Protein 5JU7 (pdb70)

GO terms:
  GO:0005886 plasma membrane (C, EXP)
  GO:0005515 protein binding (F, IPI)
  GO:0005886 plasma membrane (C, IDA)
  GO:0042803 protein homodimerization activity (F, IDA)
  GO:0045893 positive regulation of DNA-templated transcription (P, IMP)

Foldseek 3Di:
DFDFFKDQAQWGDTLVQQWIDHPPDIDHDDNLLSLLVVVQLVVAQDQDALVNSCCRSVPPDDDDSVVSVVSVVVSQCVQCVPPPPDDDQWDQDPPGHIHGDHDMDGD

Secondary structure (DSSP, 8-state):
-----EEETTEEEEGGGTEEE-SS-EEE--HHHHHHHHHHHHTTTSEE-HHHHHHHHSTTS---HHHHHHHHHHHHHHHHTT-TTPPPSEEEETTTEEEE-S-EEE-

InterPro domains:
  IPR001867 OmpR/PhoB-type DNA-binding domain [PF00486] (24-100)
  IPR001867 OmpR/PhoB-type DNA-binding domain [PS51755] (3-102)
  IPR001867 OmpR/PhoB-type DNA-binding domain [SM00862] (24-100)
  IPR001867 OmpR/PhoB-type DNA-binding domain [cd00383] (11-100)
  IPR011990 Tetratricopeptide-like helical domain superfamily [G3DSA:1.25.40.10] (351-512)
  IPR016032 Signal transduction response regulator, C-terminal effector [SSF46894] (2-102)
  IPR036388 Winged helix-like DNA-binding domain superfamily [G3DSA:1.10.10.10] (1-102)
  IPR040970 CadC, C-terminal domain 1 [PF18500] (191-324)
  IPR061485 CadC [NF007540] (1-509)

Nearest PDB structures (foldseek):
  5ju7-assembly1_A  TM=1.009E+00  e=8.021E-23  Escherichia coli K-12
  4ixa-assembly1_A  TM=8.594E-01  e=3.005E-06  Staphylococcus epidermidis ATCC 12228
  2d1v-assembly1_A  TM=7.936E-01  e=1.676E-06  Bacillus subtilis
  2hwv-assembly1_A  TM=7.260E-01  e=9.344E-07  Enterococcus faecalis V583
  2k4j-assembly1_A  TM=6.386E-01  e=2.559E-05  Helicobacter pylori J99

Structure (mmCIF, N/CA/C/O backbone):
dat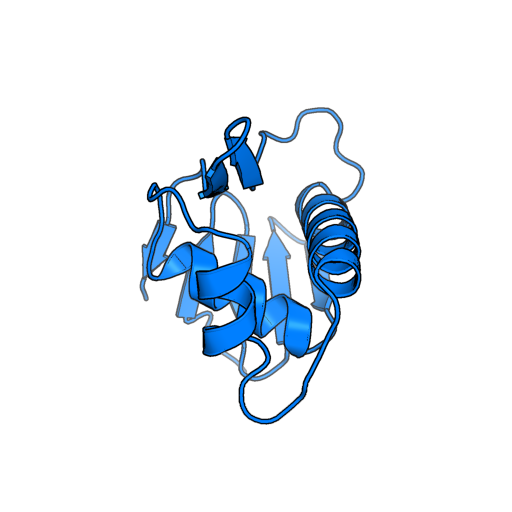a_5JU7
#
_entry.id   5JU7
#
_cell.length_a   104.140
_cell.length_b   104.140
_cell.length_c   44.000
_cell.angle_alpha   90.00
_cell.angle_beta   90.00
_cell.angle_gamma   120.00
#
_symmetry.space_group_name_H-M   'P 64 2 2'
#
loop_
_entity.id
_entity.type
_entity.pdbx_description
1 polymer 'Transcriptional activator CadC'
2 non-polymer 'ZINC ION'
3 water water
#
loop_
_atom_site.group_PDB
_atom_site.id
_atom_site.type_symbol
_atom_site.label_atom_id
_atom_site.label_alt_id
_atom_site.label_comp_id
_atom_site.label_asym_id
_atom_site.label_entity_id
_atom_site.label_seq_id
_atom_site.pdbx_PDB_ins_code
_atom_site.Cartn_x
_atom_site.Cartn_y
_atom_site.Cartn_z
_atom_site.occupancy
_atom_site.B_iso_or_equiv
_atom_site.auth_seq_id
_atom_site.auth_comp_id
_atom_site.auth_asym_id
_atom_site.auth_atom_id
_atom_site.pdbx_PDB_model_num
ATOM 1 N N . ALA A 1 4 ? 32.846 -32.285 24.495 1.00 146.16 1 ALA A N 1
ATOM 2 C CA . ALA A 1 4 ? 31.692 -32.584 23.602 1.00 138.05 1 ALA A CA 1
ATOM 3 C C . ALA A 1 4 ? 31.580 -31.379 22.695 1.00 132.12 1 ALA A C 1
ATOM 4 O O . ALA A 1 4 ? 31.700 -30.246 23.152 1.00 140.68 1 ALA A O 1
ATOM 6 N N . GLN A 1 5 ? 31.374 -31.618 21.408 1.00 133.02 2 GLN A N 1
ATOM 7 C CA . GLN A 1 5 ? 31.641 -30.595 20.379 1.00 121.35 2 GLN A CA 1
ATOM 8 C C . GLN A 1 5 ? 30.380 -30.011 19.769 1.00 118.83 2 GLN A C 1
ATOM 9 O O . GLN A 1 5 ? 29.460 -30.743 19.419 1.00 111.90 2 GLN A O 1
ATOM 15 N N . GLN A 1 6 ? 30.331 -28.688 19.681 1.00 120.40 3 GLN A N 1
ATOM 16 C CA . GLN A 1 6 ? 29.155 -27.984 19.176 1.00 125.45 3 GLN A CA 1
ATOM 17 C C . GLN A 1 6 ? 29.260 -27.868 17.650 1.00 113.37 3 GLN A C 1
ATOM 18 O O . GLN A 1 6 ? 30.305 -27.4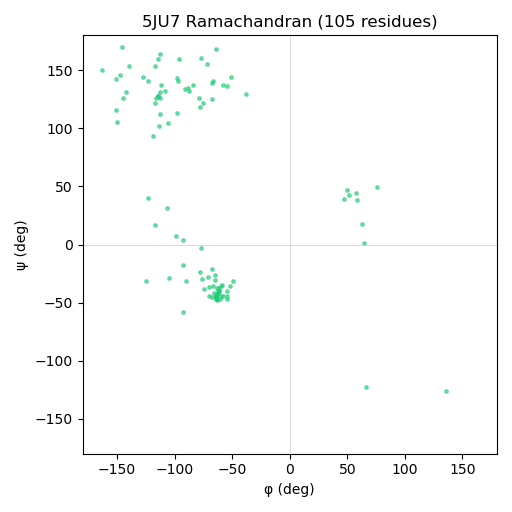87 17.165 1.00 104.33 3 GLN A O 1
ATOM 24 N N . PRO A 1 7 ? 28.185 -28.199 16.904 1.00 110.74 4 PRO A N 1
ATOM 25 C CA . PRO A 1 7 ? 28.161 -27.852 15.491 1.00 103.74 4 PRO A CA 1
ATOM 26 C C . PRO A 1 7 ? 28.117 -26.357 15.251 1.00 104.32 4 PRO A C 1
ATOM 27 O O . PRO A 1 7 ? 27.371 -25.642 15.936 1.00 98.60 4 PRO A O 1
ATOM 31 N N . VAL A 1 8 ? 28.858 -25.917 14.243 1.00 92.61 5 VAL A N 1
ATOM 32 C CA . VAL A 1 8 ? 28.916 -24.510 13.900 1.00 92.63 5 VAL A CA 1
ATOM 33 C C . VAL A 1 8 ? 27.930 -24.107 12.858 1.00 93.28 5 VAL A C 1
ATOM 34 O O . VAL A 1 8 ? 27.632 -22.919 12.722 1.00 94.63 5 VAL A O 1
ATOM 38 N N . VAL A 1 9 ? 27.393 -25.073 12.126 1.00 89.49 6 VAL A N 1
ATOM 39 C CA . VAL A 1 9 ? 26.585 -24.689 10.997 1.00 89.36 6 VAL A CA 1
ATOM 40 C C . VAL A 1 9 ? 25.786 -25.888 10.617 1.00 90.83 6 VAL A C 1
ATOM 41 O O . VAL A 1 9 ? 26.232 -27.019 10.828 1.00 82.15 6 VAL A O 1
ATOM 45 N N . ARG A 1 10 ? 24.5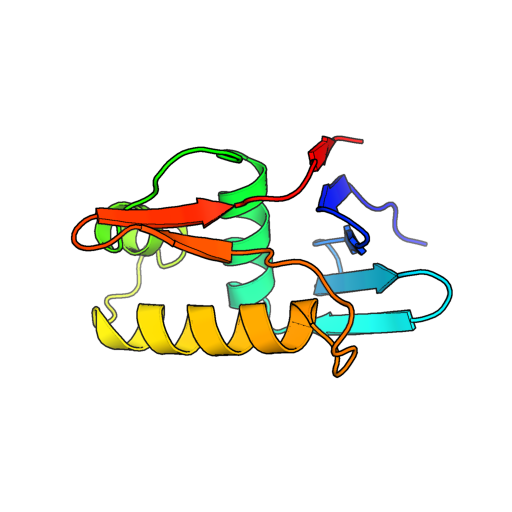99 -25.604 10.076 1.00 87.68 7 ARG A N 1
ATOM 46 C CA . ARG A 1 10 ? 23.777 -26.581 9.478 1.00 90.72 7 ARG A CA 1
ATOM 47 C C . ARG A 1 10 ? 23.658 -26.345 7.967 1.00 88.20 7 ARG A C 1
ATOM 48 O O . ARG A 1 10 ? 23.313 -25.250 7.521 1.00 90.83 7 ARG A O 1
ATOM 56 N N . VAL A 1 11 ? 23.974 -27.383 7.199 1.00 86.55 8 VAL A N 1
ATOM 57 C CA . VAL A 1 11 ? 23.886 -27.377 5.721 1.00 85.27 8 VAL A CA 1
ATOM 58 C C . VAL A 1 11 ? 22.811 -28.355 5.304 1.00 85.65 8 VAL A C 1
ATOM 59 O O . VAL A 1 11 ? 23.019 -29.564 5.349 1.00 75.08 8 VAL A O 1
ATOM 63 N N . GLY A 1 12 ? 21.639 -27.842 4.956 1.00 87.93 9 GLY A N 1
ATOM 64 C CA . GLY A 1 12 ? 20.590 -28.724 4.542 1.00 86.84 9 GLY A CA 1
ATOM 65 C C . GLY A 1 12 ? 20.227 -29.532 5.769 1.00 94.66 9 GLY A C 1
ATOM 66 O O . GLY A 1 12 ? 19.897 -28.946 6.805 1.00 94.45 9 GLY A O 1
ATOM 67 N N . GLU A 1 13 ? 20.326 -30.860 5.666 1.00 95.10 10 GLU A N 1
ATOM 68 C CA . GLU A 1 13 ? 19.990 -31.732 6.778 1.00 100.18 10 GLU A CA 1
ATOM 69 C C . GLU A 1 13 ? 21.193 -32.096 7.680 1.00 96.35 10 GLU A C 1
ATOM 70 O O . GLU A 1 13 ? 21.059 -32.843 8.632 1.00 93.45 10 GLU A O 1
ATOM 76 N N . TRP A 1 14 ? 22.362 -31.550 7.424 1.00 87.59 11 TRP A N 1
ATOM 77 C CA . TRP A 1 14 ? 23.578 -31.963 8.128 1.00 83.95 11 TRP A CA 1
ATOM 78 C C . TRP A 1 14 ? 24.083 -30.814 9.009 1.00 81.89 11 TRP A C 1
ATOM 79 O O . TRP A 1 14 ? 24.232 -29.667 8.578 1.00 89.34 11 TRP A O 1
ATOM 90 N N . LEU A 1 15 ? 24.362 -31.170 10.243 1.00 84.68 12 LEU A N 1
ATOM 91 C CA . LEU A 1 15 ? 25.154 -30.359 11.178 1.00 84.56 12 LEU A CA 1
ATOM 92 C C . LEU A 1 15 ? 26.573 -30.721 10.969 1.00 84.23 12 LEU A C 1
ATOM 93 O O . LEU A 1 15 ? 26.932 -31.949 10.942 1.00 88.61 12 LEU A O 1
ATOM 98 N N . VAL A 1 16 ? 27.358 -29.642 10.907 1.00 78.48 13 VAL A N 1
ATOM 99 C CA . VAL A 1 16 ? 28.722 -29.722 10.690 1.00 80.29 13 VAL A CA 1
ATOM 100 C C . VAL A 1 16 ? 29.489 -29.214 11.878 1.00 82.71 13 VAL A C 1
ATOM 101 O O . VAL A 1 16 ? 29.365 -28.057 12.294 1.00 85.93 13 VAL A O 1
ATOM 105 N N . THR A 1 17 ? 30.363 -30.096 12.310 1.00 82.39 14 THR A N 1
ATOM 106 C CA . THR A 1 17 ? 31.264 -29.837 13.321 1.00 82.74 14 THR A CA 1
ATOM 107 C C . THR A 1 17 ? 32.724 -29.969 12.792 1.00 81.16 14 THR A C 1
ATOM 108 O O . THR A 1 17 ? 33.319 -31.064 12.834 1.00 79.16 14 THR A O 1
ATOM 112 N N . PRO A 1 18 ? 33.315 -28.832 12.357 1.00 75.87 15 PRO A N 1
ATOM 113 C CA . PRO A 1 18 ? 34.644 -28.874 11.747 1.00 76.90 15 PRO A CA 1
ATOM 114 C C . PRO A 1 18 ? 35.764 -29.169 12.681 1.00 79.71 15 PRO A C 1
ATOM 115 O O . PRO A 1 18 ? 36.790 -29.720 12.242 1.00 79.01 15 PRO A O 1
ATOM 119 N N . SER A 1 19 ? 35.611 -28.810 13.959 1.00 82.26 16 SER A N 1
ATOM 120 C CA . SER A 1 19 ? 36.642 -29.160 14.897 1.00 85.16 16 SER A CA 1
ATOM 121 C C . SER A 1 19 ? 37.037 -30.652 14.887 1.00 86.24 16 SER A C 1
ATOM 122 O O . SER A 1 19 ? 38.183 -30.989 15.117 1.00 89.08 16 SER A O 1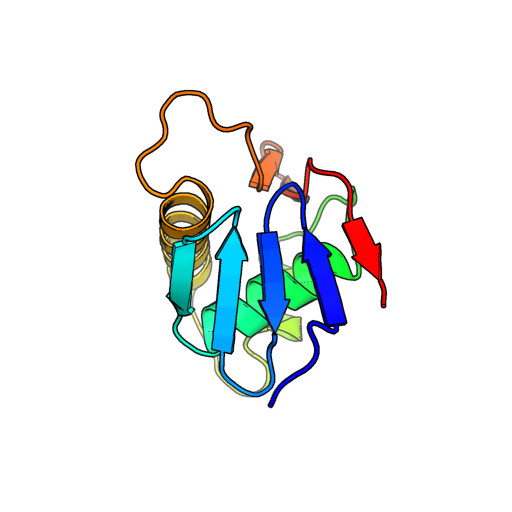
ATOM 125 N N . ILE A 1 20 ? 36.092 -31.543 14.665 1.00 82.37 17 ILE A N 1
ATOM 126 C CA . ILE A 1 20 ? 36.364 -33.010 14.594 1.00 86.38 17 ILE A CA 1
ATOM 127 C C . ILE A 1 20 ? 36.020 -33.558 13.195 1.00 83.13 17 ILE A C 1
ATOM 128 O O . ILE A 1 20 ? 35.833 -34.777 12.995 1.00 82.21 17 ILE A O 1
ATOM 133 N N . ASN A 1 21 ? 35.891 -32.668 12.226 1.00 77.25 18 ASN A N 1
ATOM 134 C CA . ASN A 1 21 ? 35.642 -33.125 10.825 1.00 78.53 18 ASN A CA 1
ATOM 135 C C . ASN A 1 21 ? 34.417 -33.986 10.631 1.00 80.27 18 ASN A C 1
ATOM 136 O O . ASN A 1 21 ? 34.455 -34.992 9.907 1.00 77.21 18 ASN A O 1
ATOM 141 N N . GLN A 1 22 ? 33.308 -33.574 11.249 1.00 77.16 19 GLN A N 1
ATOM 142 C CA . GLN A 1 22 ? 32.176 -34.428 11.317 1.00 77.36 19 GLN A CA 1
ATOM 143 C C . GLN A 1 22 ? 30.980 -33.742 10.722 1.00 79.59 19 GLN A C 1
ATOM 144 O O . GLN A 1 22 ? 30.763 -32.505 10.901 1.00 76.52 19 GLN A O 1
ATOM 150 N N . ILE A 1 23 ? 30.201 -34.556 10.002 1.00 78.57 20 ILE A N 1
ATOM 151 C CA . ILE A 1 23 ? 28.855 -34.208 9.702 1.00 76.89 20 ILE A CA 1
ATOM 152 C C . ILE A 1 23 ? 27.922 -35.190 10.331 1.00 80.97 20 ILE A C 1
ATOM 153 O O . ILE A 1 23 ? 28.240 -36.376 10.512 1.00 75.79 20 ILE A O 1
ATOM 158 N N . SER A 1 24 ? 26.726 -34.676 10.587 1.00 84.03 21 SER A N 1
ATOM 159 C CA . SER A 1 24 ? 25.737 -35.431 11.235 1.00 90.12 21 SER A CA 1
ATOM 160 C C . SER A 1 24 ? 24.213 -35.120 10.914 1.00 90.51 21 SER A C 1
ATOM 161 O O . SER A 1 24 ? 23.795 -33.971 10.787 1.00 97.55 21 SER A O 1
ATOM 164 N N . ARG A 1 25 ? 23.406 -36.182 10.862 1.00 99.99 22 ARG A N 1
ATOM 165 C CA . ARG A 1 25 ? 22.028 -36.179 10.391 1.00 107.35 22 ARG A CA 1
ATOM 166 C C . ARG A 1 25 ? 21.191 -37.258 11.113 1.00 114.94 22 ARG A C 1
ATOM 167 O O . ARG A 1 25 ? 21.355 -38.454 10.832 1.00 110.44 22 ARG A O 1
ATOM 175 N N . ASN A 1 26 ? 20.326 -36.846 12.040 1.00 120.76 23 ASN A N 1
ATOM 176 C CA . ASN A 1 26 ? 19.237 -37.718 12.581 1.00 132.95 23 ASN A CA 1
ATOM 177 C C . ASN A 1 26 ? 19.756 -39.077 13.013 1.00 138.42 23 ASN A C 1
ATOM 178 O O . ASN A 1 26 ? 19.156 -40.110 12.700 1.00 152.58 23 ASN A O 1
ATOM 183 N N . GLY A 1 27 ? 20.859 -39.087 13.752 1.00 139.59 24 GLY A N 1
ATOM 184 C CA . GLY A 1 27 ? 21.461 -40.355 14.142 1.00 145.88 24 GLY A CA 1
ATOM 185 C C . GLY A 1 27 ? 22.186 -40.957 12.951 1.00 141.34 24 GLY A C 1
ATOM 186 O O . GLY A 1 27 ? 21.992 -42.129 12.567 1.00 127.29 24 GLY A O 1
ATOM 187 N N . ARG A 1 28 ? 23.003 -40.119 12.339 1.00 122.28 25 ARG A N 1
ATOM 188 C CA . ARG A 1 28 ? 23.980 -40.579 11.426 1.00 110.13 25 ARG A CA 1
ATOM 189 C C . ARG A 1 28 ? 25.103 -39.553 11.529 1.00 106.30 25 ARG A C 1
ATOM 190 O O . ARG A 1 28 ? 24.887 -38.408 11.223 1.00 107.10 25 ARG A O 1
ATOM 198 N N . GLN A 1 29 ? 26.255 -40.022 11.994 1.00 98.48 26 GLN A N 1
ATOM 199 C CA . GLN A 1 29 ? 27.504 -39.312 12.223 1.00 105.74 26 GLN A CA 1
ATOM 200 C C . GLN A 1 29 ? 28.484 -39.848 11.190 1.00 99.99 26 GLN A C 1
ATOM 201 O O . GLN A 1 29 ? 28.492 -41.026 10.978 1.00 91.87 26 GLN A O 1
ATOM 207 N N . LEU A 1 30 ? 29.269 -38.973 10.571 1.00 88.35 27 LEU A N 1
ATOM 208 C CA . LEU A 1 30 ? 30.207 -39.269 9.496 1.00 91.51 27 LEU A CA 1
ATOM 209 C C . LEU A 1 30 ? 31.407 -38.359 9.670 1.00 82.97 27 LEU A C 1
ATOM 210 O O . LEU A 1 30 ? 31.192 -37.167 9.771 1.00 83.43 27 LEU A O 1
ATOM 215 N N . THR A 1 31 ? 32.627 -38.903 9.724 1.00 82.14 28 THR A N 1
ATOM 216 C CA . THR A 1 31 ? 33.841 -38.140 9.594 1.00 85.33 28 THR A CA 1
ATOM 217 C C . THR A 1 31 ? 34.289 -38.055 8.152 1.00 82.45 28 THR A C 1
ATOM 218 O O . THR A 1 31 ? 34.324 -39.058 7.472 1.00 79.08 28 THR A O 1
ATOM 222 N N . LEU A 1 32 ? 34.660 -36.853 7.695 1.00 77.05 29 LEU A N 1
ATOM 223 C CA . LEU A 1 32 ? 35.182 -36.649 6.360 1.00 72.20 29 LEU A CA 1
ATOM 224 C C . LEU A 1 32 ? 36.578 -36.232 6.489 1.00 78.33 29 LEU A C 1
ATOM 225 O O . LEU A 1 32 ? 37.013 -35.632 7.514 1.00 72.42 29 LEU A O 1
ATOM 230 N N . GLU A 1 33 ? 37.278 -36.415 5.396 1.00 71.16 30 GLU A N 1
ATOM 231 C CA . GLU A 1 33 ? 38.571 -35.776 5.201 1.00 72.76 30 GLU A CA 1
ATOM 232 C C . GLU A 1 33 ? 38.511 -34.275 5.463 1.00 65.74 30 GLU A C 1
ATOM 233 O O . GLU A 1 33 ? 37.571 -33.637 5.004 1.00 68.58 30 GLU A O 1
ATOM 239 N N . PRO A 1 34 ? 39.575 -33.673 6.040 1.00 72.79 31 PRO A N 1
ATOM 240 C CA . PRO A 1 34 ? 39.551 -32.225 6.412 1.00 68.46 31 PRO A CA 1
ATOM 241 C C . PRO A 1 34 ? 39.360 -31.275 5.225 1.00 74.06 31 PRO A C 1
ATOM 242 O O . PRO A 1 34 ? 38.629 -30.244 5.310 1.00 68.81 31 PRO A O 1
ATOM 246 N N . ARG A 1 35 ? 39.974 -31.613 4.090 1.00 78.41 32 ARG A N 1
ATOM 247 C CA . ARG A 1 35 ? 39.769 -30.795 2.890 1.00 72.70 32 ARG A CA 1
ATOM 248 C C . ARG A 1 35 ? 38.291 -30.706 2.429 1.00 63.68 32 ARG A C 1
ATOM 249 O O . ARG A 1 35 ? 37.776 -29.661 1.992 1.00 64.53 32 ARG A O 1
ATOM 257 N N . LEU A 1 36 ? 37.593 -31.794 2.611 1.00 66.35 33 LEU A N 1
ATOM 258 C CA . LEU A 1 36 ? 36.192 -31.844 2.273 1.00 64.89 33 LEU A CA 1
ATOM 259 C C . LEU A 1 36 ? 35.291 -31.016 3.199 1.00 64.74 33 LEU A C 1
ATOM 260 O O . LEU A 1 36 ? 34.282 -30.405 2.812 1.00 61.47 33 LEU A O 1
ATOM 265 N N . ILE A 1 37 ? 35.676 -31.023 4.462 1.00 63.69 34 ILE A N 1
ATOM 266 C CA . ILE A 1 37 ? 35.052 -30.206 5.450 1.00 67.74 34 ILE A CA 1
ATOM 267 C C . ILE A 1 37 ? 35.303 -28.793 5.072 1.00 62.48 34 ILE A C 1
ATOM 268 O O . ILE A 1 37 ? 34.390 -27.971 5.081 1.00 64.78 34 ILE A O 1
ATOM 273 N N . ASP A 1 38 ? 36.536 -28.505 4.736 1.00 63.69 35 ASP A N 1
ATOM 274 C CA . ASP A 1 38 ? 36.866 -27.116 4.349 1.00 66.86 35 ASP A CA 1
ATOM 275 C C . ASP A 1 38 ? 36.069 -26.688 3.106 1.00 63.47 35 ASP A C 1
ATOM 276 O O . ASP A 1 38 ? 35.586 -25.541 2.995 1.00 60.11 35 ASP A O 1
ATOM 281 N N . LEU A 1 39 ? 35.924 -27.586 2.156 1.00 62.78 36 LEU A N 1
ATOM 282 C CA . LEU A 1 39 ? 35.127 -27.262 0.927 1.00 58.28 36 LEU A CA 1
ATOM 283 C C . LEU A 1 39 ? 33.674 -27.005 1.277 1.00 61.76 36 LEU A C 1
ATOM 284 O O . LEU A 1 39 ? 33.098 -25.994 0.866 1.00 62.53 36 LEU A O 1
ATOM 289 N N . LEU A 1 40 ? 33.120 -27.870 2.151 1.00 60.40 37 LEU A N 1
ATOM 290 C CA . LEU A 1 40 ? 31.748 -27.785 2.587 1.00 60.86 37 LEU A CA 1
ATOM 291 C C . LEU A 1 40 ? 31.577 -26.475 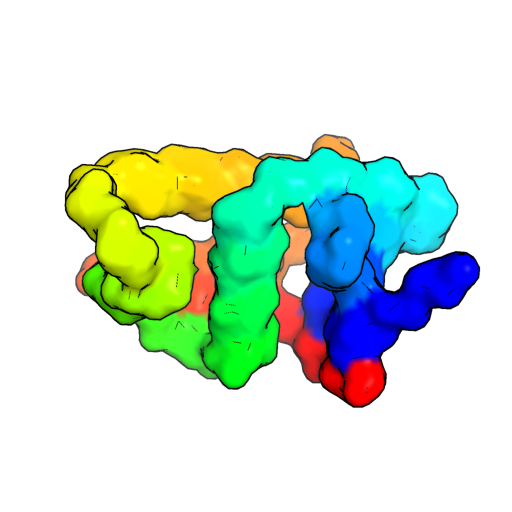3.361 1.00 59.72 37 LEU A C 1
ATOM 292 O O . LEU A 1 40 ? 30.598 -25.759 3.169 1.00 64.29 37 LEU A O 1
ATOM 297 N N . VAL A 1 41 ? 32.517 -26.147 4.252 1.00 62.17 38 VAL A N 1
ATOM 298 C CA . VAL A 1 41 ? 32.429 -24.889 4.977 1.00 63.32 38 VAL A CA 1
ATOM 299 C C . VAL A 1 41 ? 32.494 -23.650 4.051 1.00 66.95 38 VAL A C 1
ATOM 300 O O . VAL A 1 41 ? 31.731 -22.629 4.196 1.00 64.50 38 VAL A O 1
ATOM 304 N N . PHE A 1 42 ? 33.350 -23.717 3.060 1.00 67.40 39 PHE A N 1
ATOM 305 C CA . PHE A 1 42 ? 33.403 -22.637 2.037 1.00 65.53 39 PHE A CA 1
ATOM 306 C C . PHE A 1 42 ? 32.077 -22.506 1.309 1.00 66.60 39 PHE A C 1
ATOM 307 O O . PHE A 1 42 ? 31.571 -21.394 1.140 1.00 66.52 39 PHE A O 1
ATOM 315 N N . PHE A 1 43 ? 31.482 -23.610 0.864 1.00 62.25 40 PHE A N 1
ATOM 316 C CA . PHE A 1 43 ? 30.209 -23.484 0.228 1.00 62.03 40 PHE A CA 1
ATOM 317 C C . PHE A 1 43 ? 29.141 -22.815 1.126 1.00 67.34 40 PHE A C 1
ATOM 318 O O . PHE A 1 43 ? 28.366 -21.938 0.680 1.00 76.47 40 PHE A O 1
ATOM 326 N N . ALA A 1 44 ? 29.095 -23.238 2.383 1.00 72.00 41 ALA A N 1
ATOM 327 C CA . ALA A 1 44 ? 28.145 -22.717 3.362 1.00 72.19 41 ALA A CA 1
ATOM 328 C C . ALA A 1 44 ? 28.306 -21.225 3.618 1.00 78.15 41 ALA A C 1
ATOM 329 O O . ALA A 1 44 ? 27.312 -20.525 3.714 1.00 83.13 41 ALA A O 1
ATOM 331 N N . GLN A 1 45 ? 29.540 -20.734 3.689 1.00 78.44 42 GLN A N 1
ATOM 332 C CA . GLN A 1 45 ? 29.820 -19.294 3.817 1.00 84.05 42 GLN A CA 1
ATOM 333 C C . GLN A 1 45 ? 29.379 -18.503 2.612 1.00 86.35 42 GLN A C 1
ATOM 334 O O . GLN A 1 45 ? 29.194 -17.289 2.764 1.00 88.26 42 GLN A O 1
ATOM 340 N N . HIS A 1 46 ? 29.308 -19.152 1.424 1.00 80.28 43 HIS A N 1
ATOM 341 C CA . HIS A 1 46 ? 28.957 -18.492 0.143 1.00 78.51 43 HIS A CA 1
ATOM 342 C C . HIS A 1 46 ? 27.726 -19.173 -0.505 1.00 87.69 43 HIS A C 1
ATOM 343 O O . HIS A 1 46 ? 27.616 -19.323 -1.729 1.00 84.60 43 HIS A O 1
ATOM 350 N N . SER A 1 47 ? 26.773 -19.523 0.337 1.00 89.59 44 SER A N 1
ATOM 351 C CA . SER A 1 47 ? 25.715 -20.408 -0.061 1.00 96.79 44 SER A CA 1
ATOM 352 C C . SER A 1 47 ? 24.838 -19.663 -0.970 1.00 99.17 44 SER A C 1
ATOM 353 O O . SER A 1 47 ? 24.842 -18.416 -0.984 1.00 104.16 44 SER A O 1
ATOM 356 N N . GLY A 1 48 ? 24.162 -20.447 -1.789 1.00 91.39 45 GLY A N 1
ATOM 357 C CA . GLY A 1 48 ? 23.395 -19.926 -2.862 1.00 101.46 45 GLY A CA 1
ATOM 358 C C . GLY A 1 48 ? 24.146 -18.892 -3.661 1.0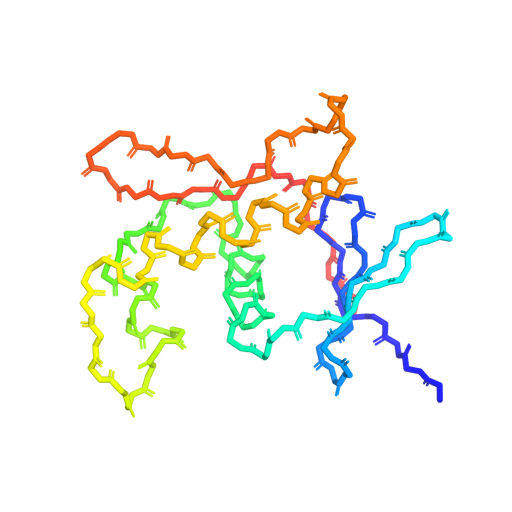0 103.55 45 GLY A C 1
ATOM 359 O O . GLY A 1 48 ? 23.550 -17.896 -4.012 1.00 119.76 45 GLY A O 1
ATOM 360 N N . GLU A 1 49 ? 25.457 -19.089 -3.899 1.00 105.00 46 GLU A N 1
ATOM 361 C CA . GLU A 1 49 ? 26.245 -18.259 -4.860 1.00 97.22 46 GLU A CA 1
ATOM 362 C C . GLU A 1 49 ? 26.947 -19.197 -5.833 1.00 93.32 46 GLU A C 1
ATOM 363 O O . GLU A 1 49 ? 27.446 -20.269 -5.411 1.00 87.45 46 GLU A O 1
ATOM 369 N N . VAL A 1 50 ? 27.066 -18.775 -7.099 1.00 91.94 47 VAL A N 1
ATOM 370 C CA . VAL A 1 50 ? 27.821 -19.559 -8.063 1.00 92.67 47 VAL A CA 1
ATOM 371 C C . VAL A 1 50 ? 29.304 -19.369 -7.776 1.00 88.86 47 VAL A C 1
ATOM 372 O O . VAL A 1 50 ? 29.793 -18.244 -7.785 1.00 97.49 47 VAL A O 1
ATOM 376 N N . LEU A 1 51 ? 30.012 -20.477 -7.504 1.00 85.06 48 LEU A N 1
ATOM 377 C CA . LEU A 1 51 ? 31.458 -20.439 -7.199 1.00 79.09 48 LEU A CA 1
ATOM 378 C C . LEU A 1 51 ? 32.192 -21.142 -8.297 1.00 81.72 48 LEU A C 1
ATOM 379 O O . LEU A 1 51 ? 31.889 -22.311 -8.606 1.00 82.58 48 LEU A O 1
ATOM 384 N N . SER A 1 52 ? 33.189 -20.470 -8.848 1.00 83.38 49 SER A N 1
ATOM 385 C CA . SER A 1 52 ? 34.008 -21.045 -9.898 1.00 83.92 49 SER A CA 1
ATOM 386 C C . SER A 1 52 ? 35.041 -22.039 -9.398 1.00 85.96 49 SER A C 1
ATOM 387 O O . SER A 1 52 ? 35.381 -22.035 -8.198 1.00 87.17 49 SER A O 1
ATOM 390 N N . ARG A 1 53 ? 35.549 -22.886 -10.303 1.00 79.83 50 ARG A N 1
ATOM 391 C CA . ARG A 1 53 ? 36.602 -23.849 -9.959 1.00 81.25 50 ARG A CA 1
ATOM 392 C C . ARG A 1 53 ? 37.694 -23.038 -9.359 1.00 83.01 50 ARG A C 1
ATOM 393 O O . ARG A 1 53 ? 38.305 -23.457 -8.365 1.00 79.49 50 ARG A O 1
ATOM 401 N N . ASP A 1 54 ? 37.945 -21.872 -9.938 1.00 86.68 51 ASP A N 1
ATOM 402 C CA . ASP A 1 54 ? 39.066 -21.020 -9.515 1.00 90.99 51 ASP A CA 1
ATOM 403 C C . ASP A 1 54 ? 38.914 -20.511 -8.062 1.00 83.36 51 ASP A C 1
ATOM 404 O O . ASP A 1 54 ? 39.906 -20.462 -7.343 1.00 85.16 51 ASP A O 1
ATOM 409 N N . GLU A 1 55 ? 37.717 -20.038 -7.707 1.00 81.65 52 GLU A N 1
ATOM 410 C CA . GLU A 1 55 ? 37.417 -19.544 -6.347 1.00 84.26 52 GLU A CA 1
ATOM 411 C C . GLU A 1 55 ? 37.642 -20.663 -5.339 1.00 78.54 52 GLU A C 1
ATOM 412 O O . GLU A 1 55 ? 38.206 -20.442 -4.272 1.00 79.65 52 GLU A O 1
ATOM 418 N N . LEU A 1 56 ? 37.171 -21.860 -5.670 1.00 76.24 53 LEU A N 1
ATOM 419 C CA . LEU A 1 56 ? 37.342 -23.066 -4.818 1.00 73.89 53 LEU A CA 1
ATOM 420 C C . LEU A 1 56 ? 38.812 -23.431 -4.666 1.00 73.99 53 LEU A C 1
ATOM 421 O O . LEU A 1 56 ? 39.274 -23.641 -3.561 1.00 71.04 53 LEU A O 1
ATOM 426 N N . ILE A 1 57 ? 39.594 -23.372 -5.725 1.00 68.94 54 ILE A N 1
ATOM 427 C CA . ILE A 1 57 ? 41.004 -23.701 -5.605 1.00 76.20 54 ILE A CA 1
ATOM 428 C C . ILE A 1 57 ? 41.761 -22.739 -4.662 1.00 81.14 54 ILE A C 1
ATOM 429 O O . ILE A 1 57 ? 42.580 -23.145 -3.822 1.00 81.34 54 ILE A O 1
ATOM 434 N N . ASP A 1 58 ? 41.510 -21.462 -4.894 1.00 81.40 55 ASP A N 1
ATOM 435 C CA . ASP A 1 58 ? 42.186 -20.375 -4.245 1.00 79.84 55 ASP A CA 1
ATOM 436 C C . ASP A 1 58 ? 41.907 -20.412 -2.742 1.00 75.65 55 ASP A C 1
ATOM 437 O O . ASP A 1 58 ? 42.794 -20.192 -1.933 1.00 77.99 55 ASP A O 1
ATOM 442 N N . ASN A 1 59 ? 40.659 -20.666 -2.417 1.00 69.93 56 ASN A N 1
ATOM 443 C CA . ASN A 1 59 ? 40.212 -20.631 -1.033 1.00 74.06 56 ASN A CA 1
ATOM 444 C C . ASN A 1 59 ? 40.303 -21.892 -0.276 1.00 70.83 56 ASN A C 1
ATOM 445 O O . ASN A 1 59 ? 40.345 -21.834 0.894 1.00 73.40 56 ASN A O 1
ATOM 450 N N . VAL A 1 60 ? 40.153 -23.049 -0.913 1.00 66.28 57 VAL A N 1
ATOM 451 C CA . VAL A 1 60 ? 40.092 -24.303 -0.186 1.00 67.52 57 VAL A CA 1
ATOM 452 C C . VAL A 1 60 ? 41.401 -25.033 -0.350 1.00 74.78 57 VAL A C 1
ATOM 453 O O . VAL A 1 60 ? 41.743 -25.801 0.495 1.00 68.77 57 VAL A O 1
ATOM 457 N N . TRP A 1 61 ? 42.116 -24.848 -1.455 1.00 68.62 58 TRP A N 1
ATOM 458 C CA . TRP A 1 61 ? 43.468 -25.430 -1.587 1.00 72.95 58 TRP A CA 1
ATOM 459 C C . TRP A 1 61 ? 44.600 -24.381 -1.480 1.00 83.65 58 TRP A C 1
ATOM 460 O O . TRP A 1 61 ? 45.644 -24.559 -2.106 1.00 88.28 58 TRP A O 1
ATOM 471 N N . LYS A 1 62 ? 44.425 -23.315 -0.708 1.00 91.06 59 LYS A N 1
ATOM 472 C CA . LYS A 1 62 ? 45.515 -22.350 -0.377 1.00 101.70 59 LYS A CA 1
ATOM 473 C C . LYS A 1 62 ? 46.910 -23.020 -0.151 1.00 120.79 59 LYS A C 1
ATOM 474 O O . LYS A 1 62 ? 47.042 -23.960 0.653 1.00 113.42 59 LYS A O 1
ATOM 480 N N . ARG A 1 63 ? 47.946 -22.506 -0.821 1.00 127.92 60 ARG A N 1
ATOM 481 C CA . ARG A 1 63 ? 49.324 -22.990 -0.617 1.00 141.33 60 ARG A CA 1
ATOM 482 C C . ARG A 1 63 ? 49.443 -24.516 -0.925 1.00 142.18 60 ARG A C 1
ATOM 483 O O . ARG A 1 63 ? 50.105 -25.251 -0.198 1.00 132.82 60 ARG A O 1
ATOM 491 N N . SER A 1 64 ? 48.729 -24.954 -1.975 1.00 130.07 61 SER A N 1
ATOM 492 C CA . SER A 1 64 ? 48.938 -26.206 -2.715 1.00 128.03 61 SER A CA 1
ATOM 493 C C . SER A 1 64 ? 48.517 -25.821 -4.123 1.00 126.27 61 SER A C 1
ATOM 494 O O . SER A 1 64 ? 47.590 -25.014 -4.317 1.00 117.23 61 SER A O 1
ATOM 497 N N . ILE A 1 65 ? 49.178 -26.400 -5.108 1.00 133.65 62 ILE A N 1
ATOM 498 C CA . ILE A 1 65 ? 48.731 -26.294 -6.497 1.00 135.21 62 ILE A CA 1
ATOM 499 C C . ILE A 1 65 ? 47.966 -27.580 -6.725 1.00 126.44 62 ILE A C 1
ATOM 500 O O . ILE A 1 65 ? 48.333 -28.623 -6.204 1.00 128.84 62 ILE A O 1
ATOM 505 N N . VAL A 1 66 ? 46.892 -27.511 -7.481 1.00 129.05 63 VAL A N 1
ATOM 506 C CA . VAL A 1 66 ? 46.096 -28.701 -7.733 1.00 118.06 63 VAL A CA 1
ATOM 507 C C . VAL A 1 66 ? 45.631 -28.493 -9.104 1.00 109.63 63 VAL A C 1
ATOM 508 O O . VAL A 1 66 ? 45.877 -27.436 -9.666 1.00 127.82 63 VAL A O 1
ATOM 512 N N . THR A 1 67 ? 45.049 -29.521 -9.678 1.00 111.31 64 THR A N 1
ATOM 513 C CA . THR A 1 67 ? 44.569 -29.405 -10.992 1.00 111.54 64 THR A CA 1
ATOM 514 C C . THR A 1 67 ? 43.158 -29.099 -10.829 1.00 115.82 64 THR A C 1
ATOM 515 O O . THR A 1 67 ? 42.566 -29.411 -9.774 1.00 106.63 64 THR A O 1
ATOM 519 N N . ASN A 1 68 ? 42.598 -28.539 -11.901 1.00 123.65 65 ASN A N 1
ATOM 520 C CA . ASN A 1 68 ? 41.150 -28.379 -12.043 1.00 124.41 65 ASN A CA 1
ATOM 521 C C . ASN A 1 68 ? 40.426 -29.661 -11.755 1.00 116.43 65 ASN A C 1
ATOM 522 O O . ASN A 1 68 ? 39.271 -29.673 -11.314 1.00 118.30 65 ASN A O 1
ATOM 527 N N . HIS A 1 69 ? 41.092 -30.752 -12.071 1.00 112.24 66 HIS A N 1
ATOM 528 C CA . HIS A 1 69 ? 40.511 -32.075 -11.919 1.00 94.61 66 HIS A CA 1
ATOM 529 C C . HIS A 1 69 ? 40.446 -32.645 -10.428 1.00 87.86 66 HIS A C 1
ATOM 530 O O . HIS A 1 69 ? 39.561 -33.473 -10.038 1.00 88.58 66 HIS A O 1
ATOM 537 N N . VAL A 1 70 ? 41.389 -32.245 -9.575 1.00 88.05 67 VAL A N 1
ATOM 538 C CA . VAL A 1 70 ? 41.278 -32.543 -8.119 1.00 87.82 67 VAL A CA 1
ATOM 539 C C . VAL A 1 70 ? 39.988 -31.927 -7.580 1.00 76.16 67 VAL A C 1
ATOM 540 O O . VAL A 1 70 ? 39.301 -32.453 -6.708 1.00 73.41 67 VAL A O 1
ATOM 544 N N . VAL A 1 71 ? 39.629 -30.791 -8.112 1.00 75.24 68 VAL A N 1
ATOM 545 C CA . VAL A 1 71 ? 38.491 -30.109 -7.581 1.00 78.60 68 VAL A CA 1
ATOM 546 C C . VAL A 1 71 ? 37.280 -30.910 -7.949 1.00 72.62 68 VAL A C 1
ATOM 547 O O . VAL A 1 71 ? 36.394 -31.116 -7.144 1.00 70.03 68 VAL A O 1
ATOM 551 N N . THR A 1 72 ? 37.252 -31.346 -9.183 1.00 72.19 69 THR A N 1
ATOM 552 C CA . THR A 1 72 ? 36.076 -32.063 -9.692 1.00 71.37 69 THR A CA 1
ATOM 553 C C . THR A 1 72 ? 35.967 -33.384 -8.952 1.00 71.99 69 THR A C 1
ATOM 554 O O . THR A 1 72 ? 34.864 -33.775 -8.578 1.00 65.63 69 THR A O 1
ATOM 558 N N . GLN A 1 73 ? 37.063 -34.050 -8.608 1.00 75.54 70 GLN A N 1
ATOM 559 C CA . GLN A 1 73 ? 36.885 -35.265 -7.851 1.00 75.59 70 GLN A CA 1
ATOM 560 C C . GLN A 1 73 ? 36.586 -35.081 -6.336 1.00 69.71 70 GLN A C 1
ATOM 561 O O . GLN A 1 73 ? 35.906 -35.890 -5.713 1.00 69.23 70 GLN A O 1
ATOM 567 N N . SER A 1 74 ? 36.994 -33.946 -5.800 1.00 66.16 71 SER A N 1
ATOM 568 C CA . SER A 1 74 ? 36.599 -33.546 -4.468 1.00 64.78 71 SER A CA 1
ATOM 569 C C . SER A 1 74 ? 35.163 -33.232 -4.377 1.00 62.55 71 SER A C 1
ATOM 570 O O . SER A 1 74 ? 34.476 -33.644 -3.393 1.00 60.63 71 SER A O 1
ATOM 573 N N . ILE A 1 75 ? 34.697 -32.477 -5.360 1.00 63.28 72 ILE A N 1
ATOM 574 C CA . ILE A 1 75 ? 33.258 -32.259 -5.460 1.00 63.56 72 ILE A CA 1
ATOM 575 C C . ILE A 1 75 ? 32.468 -33.592 -5.513 1.00 67.67 72 ILE A C 1
ATOM 576 O O . ILE A 1 75 ? 31.418 -33.657 -4.874 1.00 60.04 72 ILE A O 1
ATOM 581 N N . SER A 1 76 ? 32.868 -34.578 -6.337 1.00 64.02 73 SER A N 1
ATOM 582 C CA . SER A 1 76 ? 32.110 -35.842 -6.381 1.00 71.07 73 SER A CA 1
ATOM 583 C C . SER A 1 76 ? 32.166 -36.544 -5.050 1.00 66.16 73 SER A C 1
ATOM 584 O O . SER A 1 76 ? 31.192 -37.042 -4.589 1.00 60.43 73 SER A O 1
ATOM 587 N N . GLU A 1 77 ? 33.285 -36.498 -4.361 1.00 72.41 74 GLU A N 1
ATOM 588 C CA . GLU A 1 77 ? 33.358 -37.136 -3.009 1.00 68.54 74 GLU A CA 1
ATOM 589 C C . GLU A 1 77 ? 32.483 -36.486 -1.944 1.00 67.30 74 GLU A C 1
ATOM 590 O O . GLU A 1 77 ? 31.810 -37.141 -1.182 1.00 65.57 74 GLU A O 1
ATOM 596 N N . LEU A 1 78 ? 32.450 -35.173 -1.912 1.00 63.23 75 LEU A N 1
ATOM 597 C CA . LEU A 1 78 ? 31.544 -34.430 -1.050 1.00 60.75 75 LEU A CA 1
ATOM 598 C C . LEU A 1 78 ? 30.073 -34.677 -1.397 1.00 63.51 75 LEU A C 1
ATOM 599 O O . LEU A 1 78 ? 29.288 -34.970 -0.490 1.00 66.01 75 LEU A O 1
ATOM 604 N N . ARG A 1 79 ? 29.682 -34.623 -2.686 1.00 65.32 76 ARG A N 1
ATOM 605 C CA . ARG A 1 79 ? 28.292 -35.006 -3.058 1.00 64.50 76 ARG A CA 1
ATOM 606 C C . ARG A 1 79 ? 27.929 -36.390 -2.564 1.00 66.97 76 ARG A C 1
ATOM 607 O O . ARG A 1 79 ? 26.855 -36.600 -2.014 1.00 65.73 76 ARG A O 1
ATOM 615 N N . LYS A 1 80 ? 28.848 -37.320 -2.739 1.00 69.06 77 LYS A N 1
ATOM 616 C CA . LYS A 1 80 ? 28.599 -38.626 -2.285 1.00 71.58 77 LYS A CA 1
ATOM 617 C C . LYS A 1 80 ? 28.450 -38.733 -0.783 1.00 69.81 77 LYS A C 1
ATOM 618 O O . LYS A 1 80 ? 27.489 -39.331 -0.280 1.00 68.69 77 LYS A O 1
ATOM 624 N N . SER A 1 81 ? 29.330 -38.119 -0.003 1.00 66.53 78 SER A N 1
ATOM 625 C CA . SER A 1 81 ? 29.084 -38.115 1.434 1.00 62.96 78 SER A CA 1
A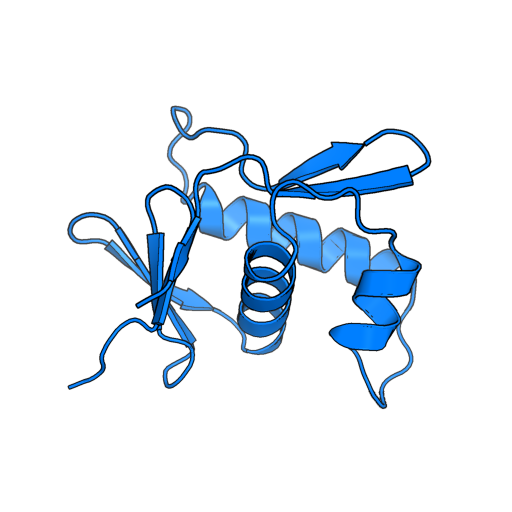TOM 626 C C . SER A 1 81 ? 27.795 -37.405 1.819 1.00 64.61 78 SER A C 1
ATOM 627 O O . SER A 1 81 ? 27.066 -37.904 2.668 1.00 67.68 78 SER A O 1
ATOM 630 N N . LEU A 1 82 ? 27.481 -36.252 1.201 1.00 60.55 79 LEU A N 1
ATOM 631 C CA . LEU A 1 82 ? 26.219 -35.545 1.571 1.00 61.87 79 LEU A CA 1
ATOM 632 C C . LEU A 1 82 ? 24.953 -36.319 1.221 1.00 64.93 79 LEU A C 1
ATOM 633 O O . LEU A 1 82 ? 23.936 -36.286 1.998 1.00 70.71 79 LEU A O 1
ATOM 638 N N . LYS A 1 83 ? 25.033 -37.121 0.148 1.00 66.49 80 LYS A N 1
ATOM 639 C CA . LYS A 1 83 ? 23.902 -37.987 -0.209 1.00 73.43 80 LYS A CA 1
ATOM 640 C C . LYS A 1 83 ? 23.798 -39.187 0.739 1.00 69.89 80 LYS A C 1
ATOM 641 O O . LYS A 1 83 ? 22.729 -39.600 1.108 1.00 68.79 80 LYS A O 1
ATOM 647 N N . ASP A 1 84 ? 24.934 -39.744 1.145 1.00 74.90 81 ASP A N 1
ATOM 648 C CA . ASP A 1 84 ? 24.926 -40.823 2.117 1.00 75.72 81 ASP A CA 1
ATOM 649 C C . ASP A 1 84 ? 23.983 -41.959 1.721 1.00 78.21 81 ASP A C 1
ATOM 650 O O . ASP A 1 84 ? 23.341 -42.611 2.533 1.00 77.08 81 ASP A O 1
ATOM 655 N N . ASN A 1 85 ? 24.022 -42.296 0.454 1.00 80.21 82 ASN A N 1
ATOM 656 C CA . ASN A 1 85 ? 23.208 -43.395 -0.046 1.00 80.55 82 ASN A CA 1
ATOM 657 C C . ASN A 1 85 ? 21.696 -43.264 0.041 1.00 79.42 82 ASN A C 1
ATOM 658 O O . ASN A 1 85 ? 21.007 -44.268 -0.020 1.00 82.94 82 ASN A O 1
ATOM 663 N N . ASP A 1 86 ? 21.178 -42.061 0.214 1.00 82.92 83 ASP A N 1
ATOM 664 C CA . ASP A 1 86 ? 19.733 -41.821 0.382 1.00 84.90 83 ASP A CA 1
ATOM 665 C C . ASP A 1 86 ? 19.268 -41.222 -0.929 1.00 86.13 83 ASP A C 1
ATOM 666 O O . ASP A 1 86 ? 19.537 -40.088 -1.204 1.00 79.54 83 ASP A O 1
ATOM 671 N N . GLU A 1 87 ? 18.594 -41.998 -1.754 1.00 84.87 84 GLU A N 1
ATOM 672 C CA . GLU A 1 87 ? 18.190 -41.587 -3.142 1.00 93.43 84 GLU A CA 1
ATOM 673 C C . GLU A 1 87 ? 17.126 -40.457 -3.136 1.00 92.03 84 GLU A C 1
ATOM 674 O O . GLU A 1 87 ? 16.993 -39.687 -4.067 1.00 88.20 84 GLU A O 1
ATOM 680 N N . ASP A 1 88 ? 16.430 -40.336 -2.018 1.00 88.71 85 ASP A N 1
ATOM 681 C CA . ASP A 1 88 ? 15.550 -39.230 -1.761 1.00 89.97 85 ASP A CA 1
ATOM 682 C C . ASP A 1 88 ? 16.148 -37.899 -1.346 1.00 90.93 85 ASP A C 1
ATOM 683 O O . ASP A 1 88 ? 15.416 -36.932 -1.178 1.00 94.21 85 ASP A O 1
ATOM 688 N N . SER A 1 89 ? 17.462 -37.845 -1.184 1.00 91.20 86 SER A N 1
ATOM 689 C CA . SER A 1 89 ? 18.246 -36.609 -0.900 1.00 95.67 86 SER A CA 1
ATOM 690 C C . SER A 1 89 ? 18.131 -35.480 -1.928 1.00 92.63 86 SER A C 1
ATOM 691 O O . SER A 1 89 ? 18.197 -35.717 -3.134 1.00 87.34 86 SER A O 1
ATOM 694 N N . PRO A 1 90 ? 18.002 -34.234 -1.451 1.00 89.83 87 PRO A N 1
ATOM 695 C CA . PRO A 1 90 ? 18.177 -33.193 -2.457 1.00 96.17 87 PRO A CA 1
ATOM 696 C C . PRO A 1 90 ? 19.580 -33.181 -3.033 1.00 91.79 87 PRO A C 1
ATOM 697 O O . PRO A 1 90 ? 20.536 -33.849 -2.492 1.00 94.64 87 PRO A O 1
ATOM 701 N N . VAL A 1 91 ? 19.676 -32.406 -4.111 1.00 88.34 88 VAL A N 1
ATOM 702 C CA . VAL A 1 91 ? 20.899 -31.840 -4.552 1.00 88.81 88 VAL A CA 1
ATOM 703 C C . VAL A 1 91 ? 21.386 -30.794 -3.532 1.00 79.92 88 VAL A C 1
ATOM 704 O O . VAL A 1 91 ? 20.676 -29.908 -3.065 1.00 88.08 88 VAL A O 1
ATOM 708 N N . TYR A 1 92 ? 22.604 -31.032 -3.106 1.00 80.45 89 TYR A N 1
ATOM 709 C CA . TYR A 1 92 ? 23.336 -30.179 -2.193 1.00 73.19 89 TYR A CA 1
ATOM 710 C C . TYR A 1 92 ? 24.167 -29.194 -3.010 1.00 76.68 89 TYR A C 1
ATOM 711 O O . TYR A 1 92 ? 24.020 -27.977 -2.883 1.00 76.16 89 TYR A O 1
ATOM 720 N N . ILE A 1 93 ? 25.025 -29.759 -3.864 1.00 75.65 90 ILE A N 1
ATOM 721 C CA . ILE A 1 93 ? 25.897 -28.979 -4.701 1.00 69.81 90 ILE A CA 1
ATOM 722 C C . ILE A 1 93 ? 25.495 -29.143 -6.160 1.00 71.15 90 ILE A C 1
ATOM 723 O O . ILE A 1 93 ? 25.641 -30.225 -6.696 1.00 72.55 90 ILE A O 1
ATOM 728 N N . ALA A 1 94 ? 24.987 -28.069 -6.772 1.00 72.80 91 ALA A N 1
ATOM 729 C CA . ALA A 1 94 ? 24.586 -28.122 -8.183 1.00 80.67 91 ALA A CA 1
ATOM 730 C C . ALA A 1 94 ? 25.662 -27.586 -9.051 1.00 83.38 91 ALA A C 1
ATOM 731 O O . ALA A 1 94 ? 26.350 -26.590 -8.716 1.00 79.13 91 ALA A O 1
ATOM 733 N N . THR A 1 95 ? 25.833 -28.265 -10.184 1.00 82.26 92 THR A N 1
ATOM 734 C CA . THR A 1 95 ? 26.711 -27.786 -11.238 1.00 79.94 92 THR A CA 1
ATOM 735 C C . THR A 1 95 ? 25.981 -26.701 -12.011 1.00 90.28 92 THR A C 1
ATOM 736 O O . THR A 1 95 ? 24.891 -26.937 -12.470 1.00 92.58 92 THR A O 1
ATOM 740 N N . VAL A 1 96 ? 26.588 -25.515 -12.140 1.00 89.53 93 VAL A N 1
ATOM 741 C CA . VAL A 1 96 ? 26.093 -24.472 -13.008 1.00 97.48 93 VAL A CA 1
ATOM 742 C C . VAL A 1 96 ? 26.878 -24.542 -14.332 1.00 101.16 93 VAL A C 1
ATOM 743 O O . VAL A 1 96 ? 28.092 -24.335 -14.379 1.00 96.17 93 VAL A O 1
ATOM 747 N N . PRO A 1 97 ? 26.192 -24.898 -15.413 1.00 102.38 94 PRO A N 1
ATOM 748 C CA . PRO A 1 97 ? 26.989 -25.135 -16.605 1.00 108.92 94 PRO A CA 1
ATOM 749 C C . PRO A 1 97 ? 27.898 -23.986 -17.006 1.00 111.94 94 PRO A C 1
ATOM 750 O O . PRO A 1 97 ? 27.552 -22.817 -16.853 1.00 111.91 94 PRO A O 1
ATOM 754 N N . LYS A 1 98 ? 29.127 -24.351 -17.369 1.00 115.94 95 LYS A N 1
ATOM 755 C CA . LYS A 1 98 ? 30.211 -23.419 -17.786 1.00 121.41 95 LYS A CA 1
ATOM 756 C C . LYS A 1 98 ? 30.732 -22.409 -16.700 1.00 114.70 95 LYS A C 1
ATOM 757 O O . LYS A 1 98 ? 31.641 -21.601 -16.965 1.00 117.28 95 LYS A O 1
ATOM 763 N N . ARG A 1 99 ? 30.181 -22.483 -15.480 1.00 110.81 96 ARG A N 1
ATOM 764 C CA . ARG A 1 99 ? 30.376 -21.463 -14.459 1.00 106.86 96 ARG A CA 1
ATOM 765 C C . ARG A 1 99 ? 30.922 -21.906 -13.093 1.00 99.87 96 ARG A C 1
ATOM 766 O O . ARG A 1 99 ? 31.607 -21.165 -12.392 1.00 103.07 96 ARG A O 1
ATOM 774 N N . GLY A 1 100 ? 30.574 -23.137 -12.708 1.00 90.03 97 GLY A N 1
ATOM 775 C CA . GLY A 1 100 ? 31.094 -23.768 -11.521 1.00 82.91 97 GLY A CA 1
ATOM 776 C C . GLY A 1 100 ? 29.961 -24.447 -10.759 1.00 83.23 97 GLY A C 1
ATOM 777 O O . GLY A 1 100 ? 29.245 -25.304 -11.325 1.00 80.27 97 GLY A O 1
ATOM 778 N N . TYR A 1 101 ? 29.832 -24.106 -9.472 1.00 78.48 98 TYR A N 1
ATOM 779 C CA . TYR A 1 101 ? 28.993 -24.871 -8.524 1.00 77.08 98 TYR A CA 1
ATOM 780 C C . TYR A 1 101 ? 28.232 -23.971 -7.590 1.00 84.37 98 TYR A C 1
ATOM 781 O O . TYR A 1 101 ? 28.676 -22.862 -7.301 1.00 87.58 98 TYR A O 1
ATOM 790 N N . LYS A 1 102 ? 27.097 -24.456 -7.088 1.00 84.09 99 LYS A N 1
ATOM 791 C CA . LYS A 1 102 ? 26.287 -23.641 -6.204 1.00 84.91 99 LYS A CA 1
ATOM 792 C C . LYS A 1 102 ? 25.686 -24.489 -5.110 1.00 84.16 99 LYS A C 1
ATOM 793 O O . LYS A 1 102 ? 25.076 -25.535 -5.405 1.00 76.75 99 LYS A O 1
ATOM 799 N N . LEU A 1 103 ? 25.807 -24.037 -3.860 1.00 74.04 100 LEU A N 1
ATOM 800 C CA . LEU A 1 103 ? 25.166 -24.791 -2.790 1.00 78.49 100 LEU A CA 1
ATOM 801 C C . LEU A 1 103 ? 23.636 -24.543 -2.721 1.00 84.28 100 LEU A C 1
ATOM 802 O O . LEU A 1 103 ? 23.177 -23.421 -2.520 1.00 91.44 100 LEU A O 1
ATOM 807 N N . MET A 1 104 ? 22.842 -25.593 -2.905 1.00 85.48 101 MET A N 1
ATOM 808 C CA . MET A 1 104 ? 21.420 -25.406 -3.118 1.00 90.62 101 MET A CA 1
ATOM 809 C C . MET A 1 104 ? 20.562 -25.616 -1.880 1.00 90.88 101 MET A C 1
ATOM 810 O O . MET A 1 104 ? 19.370 -25.602 -1.985 1.00 105.90 101 MET A O 1
ATOM 815 N N . VAL A 1 105 ? 21.124 -25.806 -0.708 1.00 90.42 102 VAL A N 1
ATOM 816 C CA . VAL A 1 105 ? 20.284 -26.155 0.446 1.00 89.96 102 VAL A CA 1
ATOM 817 C C . VAL A 1 105 ? 20.313 -24.991 1.432 1.00 99.15 102 VAL A C 1
ATOM 818 O O . VAL A 1 105 ? 21.171 -24.114 1.293 1.00 96.28 102 VAL A O 1
ATOM 822 N N . PRO A 1 106 ? 19.367 -24.961 2.391 1.00 99.26 103 PRO A N 1
ATOM 823 C CA . PRO A 1 106 ? 19.386 -23.960 3.442 1.00 100.86 103 PRO A CA 1
ATOM 824 C C . PRO A 1 106 ? 20.578 -24.148 4.374 1.00 96.21 103 PRO A C 1
ATOM 825 O O . PRO A 1 106 ? 20.908 -25.270 4.732 1.00 94.33 103 PRO A O 1
ATOM 829 N N . VAL A 1 107 ? 21.185 -23.023 4.747 1.00 95.74 104 VAL A N 1
ATOM 830 C CA . VAL A 1 107 ? 22.296 -22.964 5.734 1.00 99.22 104 VAL A CA 1
ATOM 831 C C . VAL A 1 107 ? 21.873 -22.208 7.008 1.00 95.80 104 VAL A C 1
ATOM 832 O O . VAL A 1 107 ? 21.392 -21.088 6.928 1.00 95.57 104 VAL A O 1
ATOM 836 N N . ILE A 1 108 ? 22.069 -22.807 8.176 1.00 97.60 105 ILE A N 1
ATOM 837 C CA . ILE A 1 108 ? 21.931 -22.055 9.434 1.00 101.26 105 ILE A CA 1
ATOM 838 C C . ILE A 1 108 ? 23.263 -22.011 10.161 1.00 96.21 105 ILE A C 1
ATOM 839 O O . ILE A 1 108 ? 23.781 -23.055 10.504 1.00 91.15 105 ILE A O 1
ATOM 844 N N . TRP A 1 109 ? 23.788 -20.805 10.428 1.00 100.06 106 TRP A N 1
ATOM 845 C CA . TRP A 1 109 ? 24.981 -20.615 11.291 1.00 102.77 106 TRP A CA 1
ATOM 846 C C . T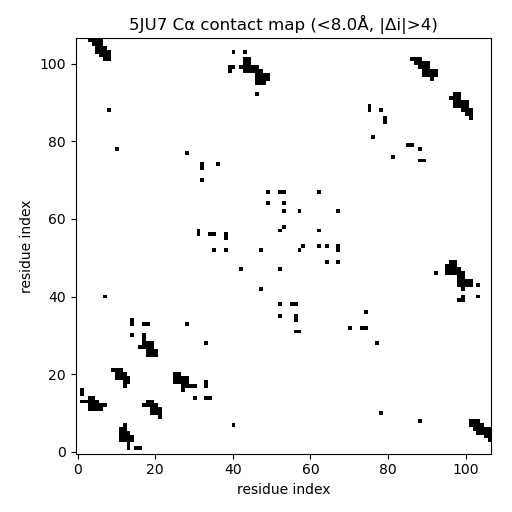RP A 1 109 ? 24.630 -20.575 12.774 1.00 104.38 106 TRP A C 1
ATOM 847 O O . TRP A 1 109 ? 23.644 -19.931 13.140 1.00 108.04 106 TRP A O 1
ATOM 858 N N . TYR A 1 110 ? 25.447 -21.264 13.584 1.00 104.88 107 TYR A N 1
ATOM 859 C CA . TYR A 1 110 ? 25.314 -21.336 15.046 1.00 114.27 107 TYR A CA 1
ATOM 860 C C . TYR A 1 110 ? 26.551 -20.714 15.718 1.00 118.46 107 TYR A C 1
ATOM 861 O O . TYR A 1 110 ? 26.897 -19.590 15.388 1.00 120.17 107 TYR A O 1
#

B-factor: mean 90.67, std 20.8, range [51.59, 173.15]

Radius of gyration: 13.17 Å; Cα contacts (8 Å, |Δi|>4): 155; chains: 1; bounding box: 34×25×41 Å

Sequence (107 aa):
AQQPVVRVGEWLVTPSINQISRNGRQLTLEPRLIDLLVFFAQHSGEVLSRDELIDNVWKRSIVTNHVVTQSISELRKSLKDNDEDSPVYIATVPKRGYKLMVPVIWY

Organism: Escherichia coli (strain K12) (NCBI:txid83333)

Solvent-accessible surface area: 6555 Å² total; per-residue (Å²): 143,93,144,35,60,0,75,0,11,87,0,52,0,5,40,81,80,37,28,0,24,42,161,86,105,123,35,105,13,94,84,87,5,2,72,0,0,31,21,0,4,103,56,42,43,88,45,1,33,98,95,72,0,30,99,66,8,4,156,246,50,172,33,84,59,116,60,0,30,104,12,1,46,71,0,83,151,19,1,98,27,142,48,164,134,25,67,94,10,3,19,74,34,100,218,145,12,20,63,2,99,15,103,36,88,118,151